Protein AF-A0A4Q3VK90-F1 (afdb_monomer_lite)

Structure (mmCIF, N/CA/C/O backbone):
data_AF-A0A4Q3VK90-F1
#
_entry.id   AF-A0A4Q3VK90-F1
#
loop_
_atom_site.group_PDB
_atom_site.id
_atom_site.type_symbol
_atom_site.label_atom_id
_atom_site.label_alt_id
_atom_site.label_comp_id
_atom_site.label_asym_id
_atom_site.label_entity_id
_atom_site.label_seq_id
_atom_site.pdbx_PDB_ins_code
_atom_site.Cartn_x
_atom_site.Cartn_y
_atom_site.Cartn_z
_atom_site.occupancy
_atom_site.B_iso_or_equiv
_atom_site.auth_seq_id
_atom_site.auth_comp_id
_atom_site.auth_asym_id
_atom_site.auth_atom_id
_atom_site.pdbx_PDB_model_num
ATOM 1 N N . MET A 1 1 ? -41.129 29.687 -14.491 1.00 35.78 1 MET A N 1
ATOM 2 C CA . MET A 1 1 ? -40.497 28.386 -14.793 1.00 35.78 1 MET A CA 1
ATOM 3 C C . MET A 1 1 ? -39.093 28.689 -15.296 1.00 35.78 1 MET A C 1
ATOM 5 O O . MET A 1 1 ? -38.958 29.155 -16.417 1.00 35.78 1 MET A O 1
ATOM 9 N N . CYS A 1 2 ? -38.076 28.584 -14.440 1.00 46.00 2 CYS A N 1
ATOM 10 C CA . CYS A 1 2 ? -36.692 28.877 -14.826 1.00 46.00 2 CYS A CA 1
ATOM 11 C C . CYS A 1 2 ? -36.053 27.590 -15.347 1.00 46.00 2 CYS A C 1
ATOM 13 O O . CYS A 1 2 ? -35.838 26.657 -14.577 1.00 46.00 2 CYS A O 1
ATOM 15 N N . ILE A 1 3 ? -35.801 27.528 -16.653 1.00 50.31 3 ILE A N 1
ATOM 16 C CA . ILE A 1 3 ? -35.094 26.418 -17.294 1.00 50.31 3 ILE A CA 1
ATOM 17 C C . ILE A 1 3 ? -33.610 26.794 -17.309 1.00 50.31 3 ILE A C 1
ATOM 19 O O . ILE A 1 3 ? -33.206 27.698 -18.036 1.00 50.31 3 ILE A O 1
ATOM 23 N N . TYR A 1 4 ? -32.805 26.134 -16.476 1.00 56.88 4 TYR A N 1
ATOM 24 C CA . TYR A 1 4 ? -31.346 26.233 -16.546 1.00 56.88 4 TYR A CA 1
ATOM 25 C C . TYR A 1 4 ? -30.870 25.446 -17.775 1.00 56.88 4 TYR A C 1
ATOM 27 O O . TYR A 1 4 ? -30.855 24.218 -17.763 1.00 56.88 4 TYR A O 1
ATOM 35 N N . GLY A 1 5 ? -30.544 26.168 -18.850 1.00 55.19 5 GLY A N 1
ATOM 36 C CA . GLY A 1 5 ? -30.184 25.619 -20.163 1.00 55.19 5 GLY A CA 1
ATOM 37 C C . GLY A 1 5 ? -28.705 25.284 -20.361 1.00 55.19 5 GLY A C 1
ATOM 38 O O . GLY A 1 5 ? -28.326 24.949 -21.475 1.00 55.19 5 GLY A O 1
ATOM 39 N N . ASP A 1 6 ? -27.876 25.367 -19.317 1.00 53.66 6 ASP A N 1
ATOM 40 C CA . ASP A 1 6 ? -26.431 25.136 -19.433 1.00 53.66 6 ASP A CA 1
ATOM 41 C C . ASP A 1 6 ? -25.886 24.335 -18.241 1.00 53.66 6 ASP A C 1
ATOM 43 O O . ASP A 1 6 ? -25.110 24.795 -17.402 1.00 53.66 6 ASP A O 1
ATOM 47 N N . LEU A 1 7 ? -26.393 23.109 -18.103 1.00 54.81 7 LEU A N 1
ATOM 48 C CA . LEU A 1 7 ? -25.872 22.134 -17.151 1.00 54.81 7 LEU A CA 1
ATOM 49 C C . LEU A 1 7 ? -24.665 21.431 -17.776 1.00 54.81 7 LEU A C 1
ATOM 51 O O . LEU A 1 7 ? -24.780 20.361 -18.374 1.00 54.81 7 LEU A O 1
ATOM 55 N N . HIS A 1 8 ? -23.480 22.009 -17.591 1.00 53.62 8 HIS A N 1
ATOM 56 C CA . HIS A 1 8 ? -22.240 21.267 -17.776 1.00 53.62 8 HIS A CA 1
ATOM 57 C C . HIS A 1 8 ? -22.139 20.180 -16.700 1.00 53.62 8 HIS A C 1
ATOM 59 O O . HIS A 1 8 ? -21.744 20.430 -15.559 1.00 53.62 8 HIS A O 1
ATOM 65 N N . VAL A 1 9 ? -22.482 18.945 -17.067 1.00 53.75 9 VAL A N 1
ATOM 66 C CA . VAL A 1 9 ? -22.206 17.763 -16.244 1.00 53.75 9 VAL A CA 1
ATOM 67 C C . VAL A 1 9 ? -20.704 17.497 -16.302 1.00 53.75 9 VAL A C 1
ATOM 69 O O . VAL A 1 9 ? -20.204 16.738 -17.130 1.00 53.75 9 VAL A O 1
ATOM 72 N N . ILE A 1 10 ? -19.951 18.161 -15.430 1.00 55.28 10 ILE A N 1
ATOM 73 C CA . ILE A 1 10 ? -18.547 17.832 -15.212 1.00 55.28 10 ILE A CA 1
ATOM 74 C C . ILE A 1 10 ? -18.542 16.571 -14.352 1.00 55.28 10 ILE A C 1
ATOM 76 O O . ILE A 1 10 ? -18.948 16.600 -13.191 1.00 55.28 10 ILE A O 1
ATOM 80 N N . HIS A 1 11 ? -18.085 15.451 -14.911 1.00 49.47 11 HIS A N 1
ATOM 81 C CA . HIS A 1 11 ? -17.825 14.243 -14.135 1.00 49.47 11 HIS A CA 1
ATOM 82 C C . HIS A 1 11 ? -16.639 14.536 -13.194 1.00 49.47 11 HIS A C 1
ATOM 84 O O . HIS A 1 11 ? -15.469 14.387 -13.550 1.00 49.47 11 HIS A O 1
ATOM 90 N N . LEU A 1 12 ? -16.946 15.059 -12.003 1.00 54.31 12 LEU A N 1
ATOM 91 C CA . LEU A 1 12 ? -15.966 15.438 -10.978 1.00 54.31 12 LEU A CA 1
ATOM 92 C C . LEU A 1 12 ? -15.228 14.221 -10.409 1.00 54.31 12 LEU A C 1
ATOM 94 O O . LEU A 1 12 ? -14.162 14.371 -9.805 1.00 54.31 12 LEU A O 1
ATOM 98 N N . GLU A 1 13 ? -15.777 13.024 -10.608 1.00 46.69 13 GLU A N 1
ATOM 99 C CA . GLU A 1 13 ? -15.177 11.777 -10.167 1.00 46.69 13 GLU A CA 1
ATOM 100 C C . GLU A 1 13 ? -13.952 11.433 -11.028 1.00 46.69 13 GLU A C 1
ATOM 102 O O . GLU A 1 13 ? -14.025 10.996 -12.169 1.00 46.69 13 GLU A O 1
ATOM 107 N N . GLY A 1 14 ? -12.767 11.695 -10.485 1.00 50.53 14 GLY A N 1
ATOM 108 C CA . GLY A 1 14 ? -11.500 11.262 -11.072 1.00 50.53 14 GLY A CA 1
ATOM 109 C C . GLY A 1 14 ? -10.622 12.393 -11.596 1.00 50.53 14 GLY A C 1
ATOM 110 O O . GLY A 1 14 ? -9.423 12.353 -11.337 1.00 50.53 14 GLY A O 1
ATOM 111 N N . SER A 1 15 ? -11.171 13.434 -12.231 1.00 51.38 15 SER A N 1
ATOM 112 C CA . SER A 1 15 ? -10.352 14.530 -12.794 1.00 51.38 15 SER A CA 1
ATOM 113 C C . SER A 1 15 ? -9.730 15.431 -11.711 1.00 51.38 15 SER A C 1
ATOM 115 O O . SER A 1 15 ? -8.529 15.712 -11.729 1.00 51.38 15 SER A O 1
ATOM 117 N N . SER A 1 16 ? -10.514 15.814 -10.698 1.00 57.66 16 SER A N 1
ATOM 118 C CA . SER A 1 16 ? -10.040 16.611 -9.554 1.00 57.66 16 SER A CA 1
ATOM 119 C C . SER A 1 16 ? -9.096 15.812 -8.643 1.00 57.66 16 SER A C 1
ATOM 121 O O . SER A 1 16 ? -8.049 16.312 -8.230 1.00 57.66 16 SER A O 1
ATOM 123 N N . ALA A 1 17 ? -9.416 14.536 -8.396 1.00 53.50 17 ALA A N 1
ATOM 124 C CA . ALA A 1 17 ? -8.582 13.617 -7.626 1.00 53.50 17 ALA A CA 1
ATOM 125 C C . ALA A 1 17 ? -7.232 13.350 -8.314 1.00 53.50 17 ALA A C 1
ATOM 127 O O . ALA A 1 17 ? -6.200 13.339 -7.650 1.00 53.50 17 ALA A O 1
ATOM 128 N N . ASN A 1 18 ? -7.201 13.188 -9.639 1.00 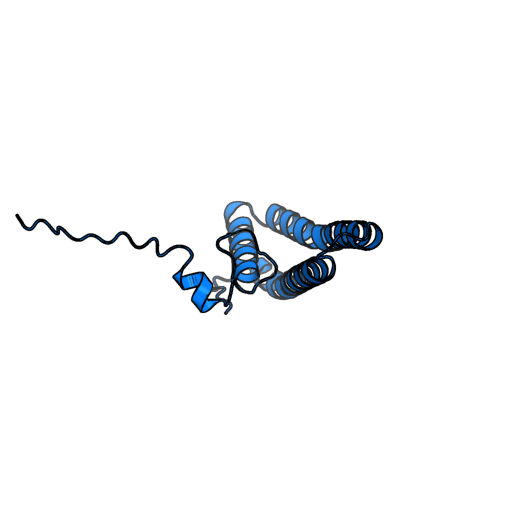55.12 18 ASN A N 1
ATOM 129 C CA . ASN A 1 18 ? -5.949 12.981 -10.370 1.00 55.12 18 ASN A CA 1
ATOM 130 C C . ASN A 1 18 ? -5.005 14.184 -10.257 1.00 55.12 18 ASN A C 1
ATOM 132 O O . ASN A 1 18 ? -3.813 13.983 -10.026 1.00 55.12 18 ASN A O 1
ATOM 136 N N . LYS A 1 19 ? -5.534 15.417 -10.324 1.00 58.75 19 LYS A N 1
ATOM 137 C CA . LYS A 1 19 ? -4.751 16.639 -10.065 1.00 58.75 19 LYS A CA 1
ATOM 138 C C . LYS A 1 19 ? -4.217 16.698 -8.632 1.00 58.75 19 LYS A C 1
ATOM 140 O O . LYS A 1 19 ? -3.053 17.027 -8.444 1.00 58.75 19 LYS A O 1
ATOM 145 N N . ALA A 1 20 ? -5.035 16.358 -7.634 1.00 58.16 20 ALA A N 1
ATOM 146 C CA . ALA A 1 20 ? -4.630 16.409 -6.227 1.00 58.16 20 ALA A CA 1
ATOM 147 C C . ALA A 1 20 ? -3.574 15.348 -5.855 1.00 58.16 20 ALA A C 1
ATOM 149 O O . ALA A 1 20 ? -2.719 15.604 -5.011 1.00 58.16 20 ALA A O 1
ATOM 150 N N . PHE A 1 21 ? -3.618 14.170 -6.488 1.00 54.19 21 PHE A N 1
ATOM 151 C CA . PHE A 1 21 ? -2.715 13.050 -6.195 1.00 54.19 21 PHE A CA 1
ATOM 152 C C . PHE A 1 21 ? -1.560 12.880 -7.196 1.00 54.19 21 PHE A C 1
ATOM 154 O O . PHE A 1 21 ? -0.740 11.981 -7.008 1.00 54.19 21 PHE A O 1
ATOM 161 N N . GLY A 1 22 ? -1.486 13.708 -8.244 1.00 55.78 22 GLY A N 1
ATOM 162 C CA . GLY A 1 22 ? -0.445 13.629 -9.275 1.00 55.78 22 GLY A CA 1
ATOM 163 C C . GLY A 1 22 ? -0.462 12.322 -10.077 1.00 55.78 22 GLY A C 1
ATOM 164 O O . GLY A 1 22 ? 0.598 11.805 -10.413 1.00 55.78 22 GLY A O 1
ATOM 165 N N . SER A 1 23 ? -1.643 11.749 -10.339 1.00 55.31 23 SER A N 1
ATOM 166 C CA . SER A 1 23 ? -1.771 10.502 -11.111 1.00 55.31 23 SER A CA 1
ATOM 167 C C . SER A 1 23 ? -2.072 10.811 -12.580 1.00 55.31 23 SER A C 1
ATOM 169 O O . SER A 1 23 ? -3.102 11.412 -12.889 1.00 55.31 23 SER A O 1
ATOM 171 N N . GLU A 1 24 ? -1.191 10.383 -13.489 1.00 53.03 24 GLU A N 1
ATOM 172 C CA . GLU A 1 24 ? -1.350 10.560 -14.946 1.00 53.03 24 GLU A CA 1
ATOM 173 C C . GLU A 1 24 ? -2.421 9.629 -15.558 1.00 53.03 24 GLU A C 1
ATOM 175 O O . GLU A 1 24 ? -2.802 9.780 -16.719 1.00 53.03 24 GLU A O 1
ATOM 180 N N . GLY A 1 25 ? -2.943 8.661 -14.795 1.00 48.81 25 GLY A N 1
ATOM 181 C CA . GLY A 1 25 ? -3.867 7.642 -15.293 1.00 48.81 25 GLY A CA 1
ATOM 182 C C . GLY A 1 25 ? -5.351 7.990 -15.125 1.00 48.81 25 GLY A C 1
ATOM 183 O O . GLY A 1 25 ? -5.807 8.355 -14.044 1.00 48.81 25 GLY A O 1
ATOM 184 N N . LYS A 1 26 ? -6.160 7.762 -16.171 1.00 43.00 26 LYS A N 1
ATOM 185 C CA . LYS A 1 26 ? -7.641 7.775 -16.096 1.00 43.00 26 LYS A CA 1
ATOM 186 C C . LYS A 1 26 ? -8.235 6.552 -15.366 1.00 43.00 26 LYS A C 1
ATOM 188 O O . LYS A 1 26 ? -9.446 6.466 -15.207 1.00 43.00 26 LYS A O 1
ATOM 193 N N . GLY A 1 27 ? -7.406 5.598 -14.939 1.00 41.94 27 GLY A N 1
ATOM 194 C CA . GLY A 1 27 ? -7.844 4.327 -14.363 1.00 41.94 27 GLY A CA 1
ATOM 195 C C . GLY A 1 27 ? -7.882 4.315 -12.834 1.00 41.94 27 GLY A C 1
ATOM 196 O O . GLY A 1 27 ? -6.955 4.767 -12.167 1.00 41.94 27 GLY A O 1
ATOM 197 N N . TYR A 1 28 ? -8.924 3.697 -12.278 1.00 44.88 28 TYR A N 1
ATOM 198 C CA . TYR A 1 28 ? -9.064 3.368 -10.852 1.00 44.88 28 TYR A CA 1
ATOM 199 C C . TYR A 1 28 ? -8.137 2.222 -10.382 1.00 44.88 28 TYR A C 1
ATOM 201 O O . TYR A 1 28 ? -8.195 1.827 -9.223 1.00 44.88 28 TYR A O 1
ATOM 209 N N . ALA A 1 29 ? -7.279 1.692 -11.262 1.00 52.53 29 ALA A N 1
ATOM 210 C CA . ALA A 1 29 ? -6.496 0.472 -11.044 1.00 52.53 29 ALA A CA 1
ATOM 211 C C . ALA A 1 29 ? -5.003 0.704 -10.725 1.00 52.53 29 ALA A C 1
ATOM 213 O O . ALA A 1 29 ? -4.243 -0.257 -10.626 1.00 52.53 29 ALA A O 1
ATOM 214 N N . ASN A 1 30 ? -4.552 1.955 -10.563 1.00 69.19 30 ASN A N 1
ATOM 215 C CA . ASN A 1 30 ? -3.158 2.239 -10.205 1.00 69.19 30 ASN A CA 1
ATOM 216 C C . ASN A 1 30 ? -2.973 2.253 -8.682 1.00 69.19 30 ASN A C 1
ATOM 218 O O . ASN A 1 30 ? -3.120 3.284 -8.026 1.00 69.19 30 ASN A O 1
ATOM 222 N N . PHE A 1 31 ? -2.609 1.102 -8.115 1.00 77.31 31 PHE A N 1
ATOM 223 C CA . PHE A 1 31 ? -2.295 0.965 -6.686 1.00 77.31 31 PHE A CA 1
ATOM 224 C C . PHE A 1 31 ? -0.880 1.433 -6.307 1.00 77.31 31 PHE A C 1
ATOM 226 O O . PHE A 1 31 ? -0.546 1.498 -5.126 1.00 77.31 31 PHE A O 1
ATOM 233 N N . ALA A 1 32 ? -0.051 1.782 -7.293 1.00 81.56 32 ALA A N 1
ATOM 234 C CA . ALA A 1 32 ? 1.317 2.252 -7.081 1.00 81.56 32 ALA A CA 1
ATOM 235 C C . ALA A 1 32 ? 1.407 3.740 -6.692 1.00 81.56 32 ALA A C 1
ATOM 237 O O . ALA A 1 32 ? 2.366 4.149 -6.041 1.00 81.56 32 ALA A O 1
ATOM 238 N N . ASP A 1 33 ? 0.395 4.538 -7.037 1.00 82.75 33 ASP A N 1
ATOM 239 C CA . ASP A 1 33 ? 0.372 5.980 -6.776 1.00 82.75 33 ASP A CA 1
ATOM 240 C C . ASP A 1 33 ? -0.249 6.294 -5.402 1.00 82.75 33 ASP A C 1
ATOM 242 O O . ASP A 1 33 ? -0.918 5.458 -4.790 1.00 82.75 33 ASP A O 1
ATOM 246 N N . LYS A 1 34 ? -0.112 7.539 -4.925 1.00 81.12 34 LYS A N 1
ATOM 247 C CA . LYS A 1 34 ? -0.715 7.994 -3.653 1.00 81.12 34 LYS A CA 1
ATOM 248 C C . LYS A 1 34 ? -2.237 7.810 -3.606 1.00 81.12 34 LYS A C 1
ATOM 250 O O . LYS A 1 34 ? -2.793 7.432 -2.576 1.00 81.12 34 LYS A O 1
ATOM 255 N N . LYS A 1 35 ? -2.907 8.016 -4.745 1.00 80.31 35 LYS A N 1
ATOM 256 C CA . LYS A 1 35 ? -4.339 7.728 -4.919 1.00 80.31 35 LYS A CA 1
ATOM 257 C C . LYS A 1 35 ? -4.637 6.246 -4.681 1.00 80.31 35 LYS A C 1
ATOM 259 O O . LYS A 1 35 ? -5.585 5.912 -3.977 1.00 80.31 35 LYS A O 1
ATOM 264 N N . GLY A 1 36 ? -3.795 5.374 -5.231 1.00 83.19 36 GLY A N 1
ATOM 265 C CA . GLY A 1 36 ? -3.852 3.931 -5.035 1.00 83.19 36 GLY A CA 1
ATOM 266 C C . GLY A 1 36 ? -3.795 3.546 -3.563 1.00 83.19 36 GLY A C 1
ATOM 267 O O . GLY A 1 36 ? -4.654 2.806 -3.088 1.00 83.19 36 GLY A O 1
ATOM 268 N N . PHE A 1 37 ? -2.860 4.138 -2.819 1.00 88.56 37 PHE A N 1
ATOM 269 C CA . PHE A 1 37 ? -2.766 3.949 -1.372 1.00 88.56 37 PHE A CA 1
ATOM 270 C C . PHE A 1 37 ? -4.061 4.334 -0.635 1.00 88.56 37 PHE A C 1
ATOM 272 O O . PHE A 1 37 ? -4.559 3.559 0.184 1.00 88.56 37 PHE A O 1
ATOM 279 N N . GLN A 1 38 ? -4.648 5.495 -0.949 1.00 87.56 38 GLN A N 1
ATOM 280 C CA . GLN A 1 38 ? -5.903 5.939 -0.330 1.00 87.56 38 GLN A CA 1
ATOM 281 C C . GLN A 1 38 ? -7.067 4.980 -0.630 1.00 87.56 38 GLN A C 1
ATOM 283 O O . GLN A 1 38 ? -7.882 4.712 0.260 1.00 87.56 38 GLN A O 1
ATOM 288 N N . ILE A 1 39 ? -7.141 4.442 -1.854 1.00 86.75 39 ILE A N 1
ATOM 289 C CA . ILE A 1 39 ? -8.149 3.445 -2.246 1.00 86.75 39 ILE A CA 1
ATOM 290 C C . ILE A 1 39 ? -7.955 2.150 -1.447 1.00 86.75 39 ILE A C 1
ATOM 292 O O . ILE A 1 39 ? -8.922 1.654 -0.868 1.00 86.75 39 ILE A O 1
ATOM 296 N N . MET A 1 40 ? -6.722 1.638 -1.345 1.00 90.50 40 MET A N 1
ATOM 297 C CA . MET A 1 40 ? -6.410 0.424 -0.572 1.00 90.50 40 MET A CA 1
ATOM 298 C C . MET A 1 40 ? -6.798 0.579 0.901 1.00 90.50 40 MET A C 1
ATOM 300 O O . MET A 1 40 ? -7.478 -0.283 1.464 1.00 90.50 40 MET A O 1
ATOM 304 N N . LEU A 1 41 ? -6.412 1.702 1.515 1.00 90.19 41 LEU A N 1
ATOM 305 C CA . LEU A 1 41 ? -6.707 2.006 2.914 1.00 90.19 41 LEU A CA 1
ATOM 306 C C . LEU A 1 41 ? -8.215 2.107 3.166 1.00 90.19 41 LEU A C 1
ATOM 308 O O . LEU A 1 41 ? -8.740 1.463 4.076 1.00 90.19 41 LEU A O 1
ATOM 312 N N . SER A 1 42 ? -8.923 2.873 2.331 1.00 88.38 42 SER A N 1
ATOM 313 C CA . SER A 1 42 ? -10.377 3.057 2.444 1.00 88.38 42 SER A CA 1
ATOM 314 C C . SER A 1 42 ? -11.130 1.742 2.220 1.00 88.38 42 SER A C 1
ATOM 316 O O . SER A 1 42 ? -12.090 1.448 2.934 1.00 88.38 42 SER A O 1
ATOM 318 N N . GLY A 1 43 ? -10.664 0.923 1.272 1.00 88.81 43 GLY A N 1
ATOM 319 C CA . GLY A 1 43 ? -11.205 -0.403 0.991 1.00 88.81 43 GLY A CA 1
ATOM 320 C C . GLY A 1 43 ? -11.061 -1.359 2.175 1.00 88.81 43 GLY A C 1
ATOM 321 O O . GLY A 1 43 ? -12.055 -1.939 2.607 1.00 88.81 43 GLY A O 1
ATOM 322 N N . LEU A 1 44 ? -9.865 -1.473 2.764 1.00 91.06 44 LEU A N 1
ATOM 323 C CA . LEU A 1 44 ? -9.648 -2.332 3.938 1.00 91.06 44 LEU A CA 1
ATOM 324 C C . LEU A 1 44 ? -10.458 -1.886 5.156 1.00 91.06 44 LEU A C 1
ATOM 326 O O . LEU A 1 44 ? -11.012 -2.725 5.865 1.00 91.06 44 LEU A O 1
ATOM 330 N N . LEU A 1 45 ? -10.574 -0.577 5.382 1.00 90.19 45 LEU A N 1
ATOM 331 C CA . LEU A 1 45 ? -11.436 -0.025 6.429 1.00 90.19 45 LEU A CA 1
ATOM 332 C C . LEU A 1 45 ? -12.899 -0.404 6.217 1.00 90.19 45 LEU A C 1
ATOM 334 O O . LEU A 1 45 ? -13.582 -0.805 7.161 1.00 90.19 45 LEU A O 1
ATOM 338 N N . ARG A 1 46 ? -13.382 -0.282 4.978 1.00 89.50 46 ARG A N 1
ATOM 339 C CA . ARG A 1 46 ? -14.745 -0.670 4.615 1.00 89.50 46 ARG A CA 1
ATOM 340 C C . ARG A 1 46 ? -14.967 -2.157 4.865 1.00 89.50 46 ARG A C 1
ATOM 342 O O . ARG A 1 46 ? -15.937 -2.508 5.528 1.00 89.50 46 ARG A O 1
ATOM 349 N N . ILE A 1 47 ? -14.044 -3.006 4.413 1.00 91.50 47 ILE A N 1
ATOM 350 C CA . ILE A 1 47 ? -14.113 -4.458 4.602 1.00 91.50 47 ILE A CA 1
ATOM 351 C C . ILE A 1 47 ? -14.135 -4.807 6.090 1.00 91.50 47 ILE A C 1
ATOM 353 O O . ILE A 1 47 ? -14.992 -5.574 6.523 1.00 91.50 47 ILE A O 1
ATOM 357 N N . ARG A 1 48 ? -13.266 -4.184 6.896 1.00 90.31 48 ARG A N 1
ATOM 358 C CA . ARG A 1 48 ? -13.229 -4.396 8.348 1.00 90.31 48 ARG A CA 1
ATOM 359 C C . ARG A 1 48 ? -14.560 -4.065 9.026 1.00 90.31 48 ARG A C 1
ATOM 361 O O . ARG A 1 48 ? -14.932 -4.759 9.976 1.00 90.31 48 ARG A O 1
ATOM 368 N N . LYS A 1 49 ? -15.240 -3.006 8.572 1.00 87.88 49 LYS A N 1
ATOM 369 C CA . LYS A 1 49 ? -16.527 -2.544 9.115 1.00 87.88 49 LYS A CA 1
ATOM 370 C C . LYS A 1 49 ? -17.713 -3.382 8.633 1.00 87.88 49 LYS A C 1
ATOM 372 O O . LYS A 1 49 ? -18.600 -3.650 9.429 1.00 87.88 49 LYS A O 1
ATOM 377 N N . GLN A 1 50 ? -17.732 -3.778 7.360 1.00 91.06 50 GLN A N 1
ATOM 378 C CA . GLN A 1 50 ? -18.852 -4.508 6.750 1.00 91.06 50 GLN A CA 1
ATOM 3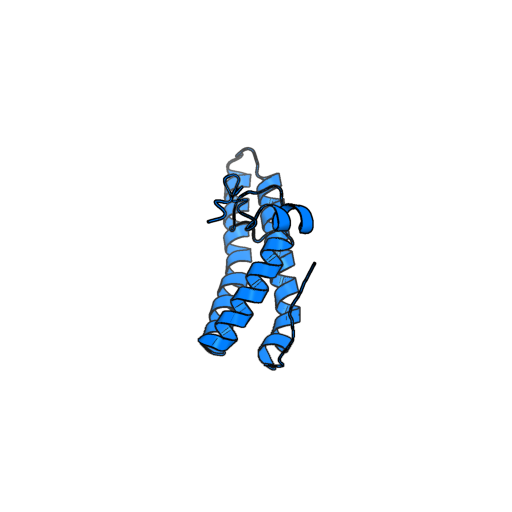79 C C . GLN A 1 50 ? -18.793 -6.017 7.005 1.00 91.06 50 GLN A C 1
ATOM 381 O O . GLN A 1 50 ? -19.815 -6.627 7.295 1.00 91.06 50 GLN A O 1
ATOM 386 N N . TYR A 1 51 ? -17.604 -6.611 6.903 1.00 91.38 51 TYR A N 1
ATOM 387 C CA . TYR A 1 51 ? -17.410 -8.065 6.898 1.00 91.38 51 TYR A CA 1
ATOM 388 C C . TYR A 1 51 ? -16.582 -8.569 8.090 1.00 91.38 51 TYR A C 1
ATOM 390 O O . TYR A 1 51 ? -16.362 -9.767 8.246 1.00 91.38 51 TYR A O 1
ATOM 398 N N . GLY A 1 52 ? -16.119 -7.667 8.958 1.00 90.25 52 GLY A N 1
ATOM 399 C CA . GLY A 1 52 ? -15.386 -8.021 10.169 1.00 90.25 52 GLY A CA 1
ATOM 400 C C . GLY A 1 52 ? -13.889 -8.253 9.955 1.00 90.25 52 GLY A C 1
ATOM 401 O O . GLY A 1 52 ? -13.297 -7.908 8.932 1.00 90.25 52 GLY A O 1
ATOM 402 N N . ILE A 1 53 ? -13.241 -8.789 10.989 1.00 91.56 53 ILE A N 1
ATOM 403 C CA . ILE A 1 53 ? -11.778 -8.877 11.060 1.00 91.56 53 ILE A CA 1
ATOM 404 C C . ILE A 1 53 ? -11.176 -9.981 10.186 1.00 91.56 53 ILE A C 1
ATOM 406 O O . ILE A 1 53 ? -10.121 -9.763 9.598 1.00 91.56 53 ILE A O 1
ATOM 410 N N . GLY A 1 54 ? -11.847 -11.130 10.054 1.00 93.00 54 GLY A N 1
ATOM 411 C CA . GLY A 1 54 ? -11.350 -12.245 9.241 1.00 93.00 54 GLY A CA 1
ATOM 412 C C . GLY A 1 54 ? -11.176 -11.839 7.778 1.00 93.00 54 GLY A C 1
ATOM 413 O O . GLY A 1 54 ? -10.106 -12.014 7.202 1.00 93.00 54 GLY A O 1
ATOM 414 N N . TRP A 1 55 ? -12.187 -11.177 7.210 1.00 93.38 55 TRP A N 1
ATOM 415 C CA . TRP A 1 55 ? -12.131 -10.657 5.844 1.00 93.38 55 TRP A CA 1
ATOM 416 C C . TRP A 1 55 ? -11.087 -9.560 5.653 1.00 93.38 55 TRP A C 1
ATOM 418 O O . TRP A 1 55 ? -10.448 -9.502 4.602 1.00 93.38 55 TRP A O 1
ATOM 428 N N . PHE A 1 56 ? -10.884 -8.712 6.662 1.00 92.62 56 PHE A N 1
ATOM 429 C CA . PHE A 1 56 ? -9.806 -7.727 6.654 1.00 92.62 56 PHE A CA 1
ATOM 430 C C . PHE A 1 56 ? -8.426 -8.399 6.583 1.00 92.62 56 PHE A C 1
ATOM 432 O O . PHE A 1 56 ? -7.615 -8.024 5.736 1.00 92.62 56 PHE A O 1
ATOM 439 N N . LEU A 1 57 ? -8.178 -9.416 7.417 1.00 93.56 57 LEU A N 1
ATOM 440 C CA . LEU A 1 57 ? -6.918 -10.167 7.424 1.00 93.56 57 LEU A CA 1
ATOM 441 C C . LEU A 1 57 ? -6.686 -10.902 6.102 1.00 93.56 57 LEU A C 1
ATOM 443 O O . LEU A 1 57 ? -5.586 -10.837 5.557 1.00 93.56 57 LEU A O 1
ATOM 447 N N . PHE A 1 58 ? -7.728 -11.527 5.551 1.00 95.19 58 PHE A N 1
ATOM 448 C CA . PHE A 1 58 ? -7.666 -12.188 4.250 1.00 95.19 58 PHE A CA 1
ATOM 449 C C . PHE A 1 58 ? -7.252 -11.214 3.137 1.00 95.19 58 PHE A C 1
ATOM 451 O O . PHE A 1 58 ? -6.265 -11.452 2.445 1.00 95.19 58 PHE A O 1
ATOM 458 N N . HIS A 1 59 ? -7.918 -10.064 3.009 1.00 94.00 59 HIS A N 1
ATOM 459 C CA . HIS A 1 59 ? -7.566 -9.084 1.974 1.00 94.00 59 HIS A CA 1
ATOM 460 C C . HIS A 1 59 ? -6.176 -8.475 2.183 1.00 94.00 59 HIS A C 1
ATOM 462 O O . HIS A 1 59 ? -5.455 -8.243 1.215 1.00 94.00 59 HIS A O 1
ATOM 468 N N . LEU A 1 60 ? -5.768 -8.245 3.434 1.00 93.44 60 LEU A N 1
ATOM 469 C CA . LEU A 1 60 ? -4.415 -7.782 3.726 1.00 93.44 60 LEU A CA 1
ATOM 470 C C . LEU A 1 60 ? -3.361 -8.822 3.320 1.00 93.44 60 LEU A C 1
ATOM 472 O O . LEU A 1 60 ? -2.358 -8.457 2.709 1.00 93.44 60 LEU A O 1
ATOM 476 N N . SER A 1 61 ? -3.599 -10.106 3.605 1.00 93.38 61 SER A N 1
ATOM 477 C CA . SER A 1 61 ? -2.709 -11.185 3.162 1.00 93.38 61 SER A CA 1
ATOM 478 C C . SER A 1 61 ? -2.646 -11.291 1.639 1.00 93.38 61 SER A C 1
ATOM 480 O O . SER A 1 61 ? -1.557 -11.455 1.099 1.00 93.38 61 SER A O 1
ATOM 482 N N . ALA A 1 62 ? -3.768 -11.095 0.939 1.00 94.38 62 ALA A N 1
ATOM 483 C CA . ALA A 1 62 ? -3.791 -11.057 -0.518 1.00 94.38 62 ALA A CA 1
ATOM 484 C C . ALA A 1 62 ? -2.934 -9.900 -1.054 1.00 94.38 62 ALA A C 1
ATOM 486 O O . ALA A 1 62 ? -2.112 -10.115 -1.941 1.00 94.38 62 ALA A O 1
ATOM 487 N N . TYR A 1 63 ? -3.037 -8.697 -0.472 1.00 92.31 63 TYR A N 1
ATOM 488 C CA . TYR A 1 63 ? -2.181 -7.575 -0.871 1.00 92.31 63 TYR A CA 1
ATOM 489 C C . TYR A 1 63 ? -0.689 -7.862 -0.669 1.00 92.31 63 TYR A C 1
ATOM 491 O O . TYR A 1 63 ? 0.110 -7.513 -1.542 1.00 92.31 63 TYR A O 1
ATOM 499 N N . LEU A 1 64 ? -0.322 -8.511 0.442 1.00 93.38 64 LEU A N 1
ATOM 500 C CA . LEU A 1 64 ? 1.056 -8.926 0.717 1.00 93.38 64 LEU A CA 1
ATOM 501 C C . LEU A 1 64 ? 1.534 -10.008 -0.253 1.00 93.38 64 LEU A C 1
ATOM 503 O O . LEU A 1 64 ? 2.654 -9.915 -0.746 1.00 93.38 64 LEU A O 1
ATOM 507 N N . PHE A 1 65 ? 0.693 -10.994 -0.570 1.00 94.00 65 PHE A N 1
ATOM 508 C CA . PHE A 1 65 ? 1.012 -12.072 -1.509 1.00 94.00 65 PHE A CA 1
ATOM 509 C C . PHE A 1 65 ? 1.176 -11.575 -2.953 1.00 94.00 65 PHE A C 1
ATOM 511 O O . PHE A 1 65 ? 1.992 -12.100 -3.712 1.00 94.00 65 PHE A O 1
ATOM 518 N N . THR A 1 66 ? 0.471 -10.507 -3.327 1.00 92.06 66 THR A N 1
ATOM 519 C CA . THR A 1 66 ? 0.649 -9.863 -4.634 1.00 92.06 66 THR A CA 1
ATOM 520 C C . THR A 1 66 ? 2.062 -9.305 -4.820 1.00 92.06 66 THR A C 1
ATOM 522 O O . THR A 1 66 ? 2.525 -9.247 -5.953 1.00 92.06 66 THR A O 1
ATOM 525 N N . ILE A 1 67 ? 2.788 -8.935 -3.755 1.00 91.75 67 ILE A N 1
ATOM 526 C CA . ILE A 1 67 ? 4.162 -8.409 -3.871 1.00 91.75 67 ILE A CA 1
ATOM 527 C C . ILE A 1 67 ? 5.104 -9.423 -4.549 1.00 91.75 67 ILE A C 1
ATOM 529 O O . ILE A 1 67 ? 5.656 -9.083 -5.601 1.00 91.75 67 ILE A O 1
ATOM 533 N N . PRO A 1 68 ? 5.306 -10.647 -4.016 1.00 92.75 68 PRO A N 1
ATOM 534 C CA . PRO A 1 68 ? 6.169 -11.635 -4.657 1.00 92.75 68 PRO A CA 1
ATOM 535 C C . PRO A 1 68 ? 5.592 -12.144 -5.983 1.00 92.75 68 PRO A C 1
ATOM 537 O O . PRO A 1 68 ? 6.353 -12.346 -6.927 1.00 92.75 68 PRO A O 1
ATOM 540 N N . ALA A 1 69 ? 4.268 -12.297 -6.099 1.00 91.81 69 ALA A N 1
ATOM 541 C CA . ALA A 1 69 ? 3.646 -12.732 -7.350 1.00 91.81 69 ALA A CA 1
ATOM 542 C C . ALA A 1 69 ? 3.883 -11.724 -8.490 1.00 91.81 69 ALA A C 1
ATOM 544 O O . 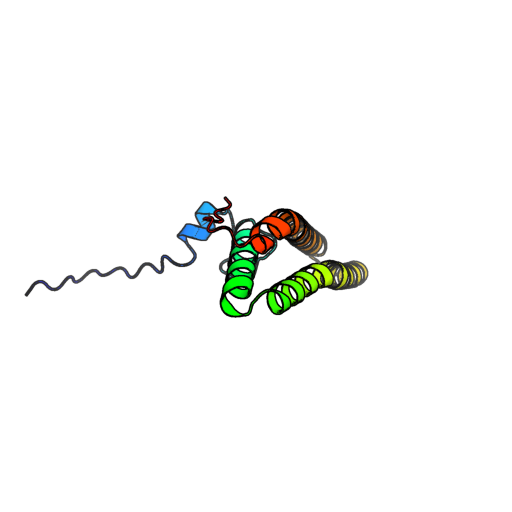ALA A 1 69 ? 4.257 -12.103 -9.599 1.00 91.81 69 ALA A O 1
ATOM 545 N N . PHE A 1 70 ? 3.733 -10.427 -8.212 1.00 90.25 70 PHE A N 1
ATOM 546 C CA . PHE A 1 70 ? 4.003 -9.375 -9.187 1.00 90.25 70 PHE A CA 1
ATOM 547 C C . PHE A 1 70 ? 5.509 -9.271 -9.476 1.00 90.25 70 PHE A C 1
ATOM 549 O O . PHE A 1 70 ? 5.888 -9.166 -10.640 1.00 90.25 70 PHE A O 1
ATOM 556 N N . ALA A 1 71 ? 6.380 -9.409 -8.468 1.00 90.56 71 ALA A N 1
ATOM 557 C CA . ALA A 1 71 ? 7.830 -9.455 -8.688 1.00 90.56 71 ALA A CA 1
ATOM 558 C C . ALA A 1 71 ? 8.222 -10.569 -9.673 1.00 90.56 71 ALA A C 1
ATOM 560 O O . ALA A 1 71 ? 8.995 -10.325 -10.596 1.00 90.56 71 ALA A O 1
ATOM 561 N N . LEU A 1 72 ? 7.647 -11.768 -9.521 1.00 91.19 72 LEU A N 1
ATOM 562 C CA . LEU A 1 72 ? 7.889 -12.901 -10.416 1.00 91.19 72 LEU A CA 1
ATOM 563 C C . LEU A 1 72 ? 7.504 -12.569 -11.866 1.00 91.19 72 LEU A C 1
ATOM 565 O O . LEU A 1 72 ? 8.272 -12.837 -12.786 1.00 91.19 72 LEU A O 1
ATOM 569 N N . ILE A 1 73 ? 6.344 -11.943 -12.074 1.00 88.31 73 ILE A N 1
ATOM 570 C CA . ILE A 1 73 ? 5.875 -11.551 -13.412 1.00 88.31 73 ILE A CA 1
ATOM 571 C C . ILE A 1 73 ? 6.816 -10.517 -14.045 1.00 88.31 73 ILE A C 1
ATOM 573 O O . ILE A 1 73 ? 7.186 -10.664 -15.212 1.00 88.31 73 ILE A O 1
ATOM 577 N N . VAL A 1 74 ? 7.237 -9.502 -13.284 1.00 87.50 74 VAL A N 1
ATOM 578 C CA . VAL A 1 74 ? 8.169 -8.474 -13.777 1.00 87.50 74 VAL A CA 1
ATOM 579 C C . VAL A 1 74 ? 9.541 -9.083 -14.088 1.00 87.50 74 VAL A C 1
ATOM 581 O O . VAL A 1 74 ? 10.146 -8.750 -15.110 1.00 87.50 74 VAL A O 1
ATOM 584 N N . LEU A 1 75 ? 10.017 -10.026 -13.268 1.00 88.69 75 LEU A N 1
ATOM 585 C CA . LEU A 1 75 ? 11.257 -10.770 -13.517 1.00 88.69 75 LEU A CA 1
ATOM 586 C C . LEU A 1 75 ? 11.184 -11.562 -14.827 1.00 88.69 75 LEU A C 1
ATOM 588 O O . LEU A 1 75 ? 12.062 -11.414 -15.676 1.00 88.69 75 LEU A O 1
ATOM 592 N N . LEU A 1 76 ? 10.117 -12.339 -15.036 1.00 87.50 76 LEU A N 1
ATOM 593 C CA . LEU A 1 76 ? 9.913 -13.113 -16.266 1.00 87.50 76 LEU A CA 1
ATOM 594 C C . LEU A 1 76 ? 9.856 -12.217 -17.515 1.00 87.50 76 LEU A C 1
ATOM 596 O O . LEU A 1 76 ? 10.448 -12.550 -18.545 1.00 87.50 76 LEU A O 1
ATOM 600 N N . ARG A 1 77 ? 9.199 -11.054 -17.426 1.00 84.00 77 ARG A N 1
ATOM 601 C CA . ARG A 1 77 ? 9.150 -10.068 -18.523 1.00 84.00 77 ARG A CA 1
ATOM 602 C C . ARG A 1 77 ? 10.502 -9.421 -18.803 1.00 84.00 77 ARG A C 1
ATOM 604 O O . ARG A 1 77 ? 10.845 -9.223 -19.968 1.00 84.00 77 ARG A O 1
ATOM 611 N N . THR A 1 78 ? 11.274 -9.142 -17.754 1.00 83.75 78 THR A N 1
ATOM 612 C CA . THR A 1 78 ? 12.638 -8.605 -17.870 1.00 83.75 78 THR A CA 1
ATOM 613 C C . THR A 1 78 ? 13.549 -9.595 -18.599 1.00 83.75 78 THR A C 1
ATOM 615 O O . THR A 1 78 ? 14.268 -9.203 -19.514 1.00 83.75 78 THR A O 1
ATOM 618 N N . ILE A 1 79 ? 13.469 -10.885 -18.253 1.00 84.25 79 ILE A N 1
ATOM 619 C CA . ILE A 1 79 ? 14.237 -11.960 -18.907 1.00 84.25 79 ILE A CA 1
ATOM 620 C C . ILE A 1 79 ? 13.804 -12.145 -20.370 1.00 84.25 79 ILE A C 1
ATOM 622 O O . ILE A 1 79 ? 14.631 -12.420 -21.232 1.00 84.25 79 ILE A O 1
ATOM 626 N N . SER A 1 80 ? 12.522 -11.934 -20.674 1.00 84.31 80 SER A N 1
ATOM 627 C CA . SER A 1 80 ? 11.972 -12.036 -22.034 1.00 84.31 80 SER A CA 1
ATOM 628 C C . SER A 1 80 ? 12.296 -10.825 -22.933 1.00 84.31 80 SER A C 1
ATOM 630 O O . SER A 1 80 ? 11.694 -10.691 -23.997 1.00 84.31 80 SER A O 1
ATOM 632 N N . PHE A 1 81 ? 13.199 -9.924 -22.508 1.00 72.12 81 PHE A N 1
ATOM 633 C CA . PHE A 1 81 ? 13.637 -8.710 -23.223 1.00 72.12 81 PHE A CA 1
ATOM 634 C C . PHE A 1 81 ? 12.498 -7.815 -23.743 1.00 72.12 81 PHE A C 1
ATOM 636 O O . PHE A 1 81 ? 12.634 -7.114 -24.748 1.00 72.12 81 PHE A O 1
ATOM 643 N N . GLN A 1 82 ? 11.360 -7.800 -23.048 1.00 72.75 82 GLN A N 1
ATOM 644 C CA . GLN A 1 82 ? 10.242 -6.943 -23.429 1.00 72.75 82 GLN A CA 1
ATOM 645 C C . GLN A 1 82 ? 10.539 -5.476 -23.092 1.00 72.75 82 GLN A C 1
ATOM 647 O O . GLN A 1 82 ? 11.005 -5.142 -21.998 1.00 72.75 82 GLN A O 1
ATOM 652 N N . GLN A 1 83 ? 10.240 -4.575 -24.030 1.00 71.06 83 GLN A N 1
ATOM 653 C CA . GLN A 1 83 ? 10.373 -3.139 -23.794 1.00 71.06 83 GLN A CA 1
ATOM 654 C C . GLN A 1 83 ? 9.393 -2.691 -22.697 1.00 71.06 83 GLN A C 1
ATOM 656 O O . GLN A 1 83 ? 8.218 -3.045 -22.724 1.00 71.06 83 GLN A O 1
ATOM 661 N N . GLY A 1 84 ? 9.876 -1.901 -21.731 1.00 75.00 84 GLY A N 1
ATOM 662 C CA . GLY A 1 84 ? 9.056 -1.361 -20.636 1.00 75.00 84 GLY A CA 1
ATOM 663 C C . GLY A 1 84 ? 9.293 -1.971 -19.249 1.00 75.00 84 GLY A C 1
ATOM 664 O O . GLY A 1 84 ? 8.680 -1.501 -18.291 1.00 75.00 84 GLY A O 1
ATOM 665 N N . ALA A 1 85 ? 10.221 -2.925 -19.097 1.00 77.00 85 ALA A N 1
ATOM 666 C CA . ALA A 1 85 ? 10.535 -3.563 -17.810 1.00 77.00 85 ALA A CA 1
ATOM 667 C C . ALA A 1 85 ? 10.831 -2.558 -16.675 1.00 77.00 85 ALA A C 1
ATOM 669 O O . ALA A 1 85 ? 10.331 -2.707 -15.564 1.00 77.00 85 ALA A O 1
ATOM 670 N N . LEU A 1 86 ? 11.572 -1.475 -16.952 1.00 80.31 86 LEU A N 1
ATOM 671 C CA . LEU A 1 86 ? 11.861 -0.424 -15.961 1.00 80.31 86 LEU A CA 1
ATOM 672 C C . LEU A 1 86 ? 10.596 0.260 -15.417 1.00 80.31 86 LEU A C 1
ATOM 674 O O . LEU A 1 86 ? 10.527 0.598 -14.234 1.00 80.31 86 LEU A O 1
ATOM 678 N N . ARG A 1 87 ? 9.580 0.462 -16.266 1.00 82.38 87 ARG A N 1
ATOM 679 C CA . ARG A 1 87 ? 8.300 1.049 -15.850 1.00 82.38 87 ARG A CA 1
ATOM 680 C C . ARG A 1 87 ? 7.546 0.092 -14.930 1.00 82.38 87 ARG A C 1
ATOM 682 O O . ARG A 1 87 ? 7.024 0.533 -13.911 1.00 82.38 87 ARG A O 1
ATOM 689 N N . GLU A 1 88 ? 7.528 -1.197 -15.256 1.00 84.56 88 GLU A N 1
ATOM 690 C CA . GLU A 1 88 ? 6.875 -2.219 -14.433 1.00 84.56 88 GLU A CA 1
ATOM 691 C C . GLU A 1 88 ? 7.569 -2.399 -13.078 1.00 84.56 88 GLU A C 1
ATOM 693 O O . GLU A 1 88 ? 6.888 -2.457 -12.055 1.00 84.56 88 GLU A O 1
ATOM 6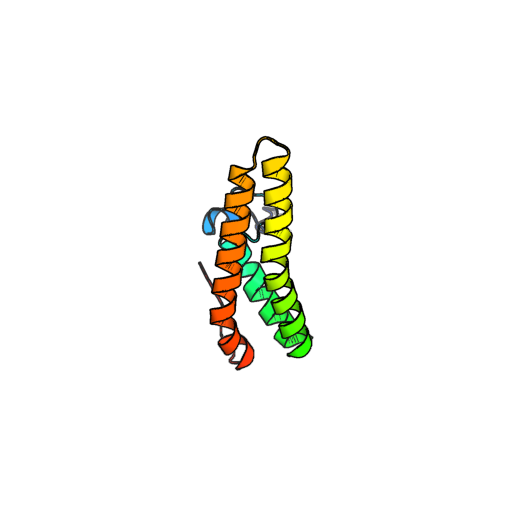98 N N . TRP A 1 89 ? 8.905 -2.368 -13.039 1.00 85.56 89 TRP A N 1
ATOM 699 C CA . TRP A 1 89 ? 9.675 -2.341 -11.789 1.00 85.56 89 TRP A CA 1
ATOM 700 C C . TRP A 1 89 ? 9.316 -1.138 -10.914 1.00 85.56 89 TRP A C 1
ATOM 702 O O . TRP A 1 89 ? 9.133 -1.280 -9.702 1.00 85.56 89 TRP A O 1
ATOM 712 N N . ARG A 1 90 ? 9.152 0.047 -11.516 1.00 86.94 90 ARG A N 1
ATOM 713 C CA . ARG A 1 90 ? 8.710 1.249 -10.795 1.00 86.94 90 ARG A CA 1
ATOM 714 C C . ARG A 1 90 ? 7.294 1.089 -10.236 1.00 86.94 90 ARG A C 1
ATOM 716 O O . ARG A 1 90 ? 7.046 1.480 -9.095 1.00 86.94 90 ARG A O 1
ATOM 723 N N . THR A 1 91 ? 6.377 0.500 -11.003 1.00 87.12 91 THR A N 1
ATOM 724 C CA . THR A 1 91 ? 5.009 0.203 -10.548 1.00 87.12 91 THR A CA 1
ATOM 725 C C . THR A 1 91 ? 5.003 -0.822 -9.414 1.00 87.12 91 THR A C 1
ATOM 727 O O . THR A 1 91 ? 4.324 -0.608 -8.408 1.00 87.12 91 THR A O 1
ATOM 730 N N . TRP A 1 92 ? 5.792 -1.891 -9.529 1.00 89.88 92 TRP A N 1
ATOM 731 C CA . TRP A 1 92 ? 5.964 -2.891 -8.477 1.00 89.88 92 TRP A CA 1
ATOM 732 C C . TRP A 1 92 ? 6.501 -2.266 -7.187 1.00 89.88 92 TRP A C 1
ATOM 734 O O . TRP A 1 92 ? 5.958 -2.511 -6.106 1.00 89.88 92 TR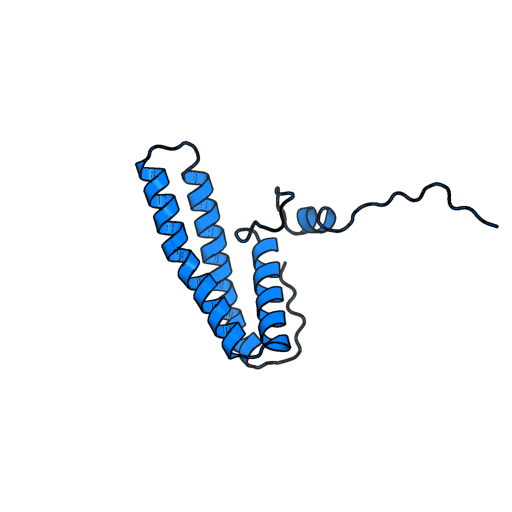P A O 1
ATOM 744 N N . TRP A 1 93 ? 7.517 -1.407 -7.293 1.00 89.12 93 TRP A N 1
ATOM 745 C CA . TRP A 1 93 ? 8.077 -0.703 -6.143 1.00 89.12 93 TRP A CA 1
ATOM 746 C C . TRP A 1 93 ? 7.049 0.217 -5.478 1.00 89.12 93 TRP A C 1
ATOM 748 O O . TRP A 1 93 ? 6.891 0.187 -4.256 1.00 89.12 93 TRP A O 1
ATOM 758 N N . GLY A 1 94 ? 6.298 0.992 -6.269 1.00 88.44 94 GLY A N 1
ATOM 759 C CA . GLY A 1 94 ? 5.232 1.857 -5.757 1.00 88.44 94 GLY A CA 1
ATOM 760 C C . GLY A 1 94 ? 4.141 1.069 -5.028 1.00 88.44 94 GLY A C 1
ATOM 761 O O . GLY A 1 94 ? 3.771 1.413 -3.904 1.00 88.44 94 GLY A O 1
ATOM 762 N N . TYR A 1 95 ? 3.684 -0.041 -5.614 1.00 90.50 95 TYR A N 1
ATOM 763 C CA . TYR A 1 95 ? 2.706 -0.934 -4.988 1.00 90.50 95 TYR A CA 1
ATOM 764 C C . TYR A 1 95 ? 3.228 -1.541 -3.678 1.00 90.50 95 TYR A C 1
ATOM 766 O O . TYR A 1 95 ? 2.531 -1.537 -2.659 1.00 90.50 95 TYR A O 1
ATOM 774 N N . SER A 1 96 ? 4.469 -2.031 -3.684 1.00 91.88 96 SER A N 1
ATOM 775 C CA . SER A 1 96 ? 5.105 -2.649 -2.517 1.00 91.88 96 SER A CA 1
ATOM 776 C C . SER A 1 96 ? 5.269 -1.641 -1.381 1.00 91.88 96 SER A C 1
ATOM 778 O O . SER A 1 96 ? 4.882 -1.917 -0.246 1.00 91.88 96 SER A O 1
ATOM 780 N N . SER A 1 97 ? 5.744 -0.431 -1.691 1.00 91.44 97 SER A N 1
ATOM 781 C CA . SER A 1 97 ? 5.865 0.672 -0.731 1.00 91.44 97 SER A CA 1
ATOM 782 C C . SER A 1 97 ? 4.514 1.049 -0.115 1.00 91.44 97 SER A C 1
ATOM 784 O O . SER A 1 97 ? 4.391 1.157 1.109 1.00 91.44 97 SER A O 1
ATOM 786 N N . ASN A 1 98 ? 3.466 1.165 -0.936 1.00 91.56 98 ASN A N 1
ATOM 787 C CA . ASN A 1 98 ? 2.112 1.454 -0.463 1.00 91.56 98 ASN A CA 1
ATOM 788 C C . ASN A 1 98 ? 1.556 0.334 0.425 1.00 91.56 98 ASN A C 1
ATOM 790 O O . ASN A 1 98 ? 0.974 0.616 1.472 1.00 91.56 98 ASN A O 1
ATOM 794 N N . THR A 1 99 ? 1.783 -0.927 0.056 1.00 91.06 99 THR A N 1
ATOM 795 C CA . THR A 1 99 ? 1.354 -2.092 0.843 1.00 91.06 99 THR A CA 1
ATOM 796 C C . THR A 1 99 ? 2.081 -2.156 2.190 1.00 91.06 99 THR A C 1
ATOM 798 O O . THR A 1 99 ? 1.450 -2.362 3.224 1.00 91.06 99 THR A O 1
ATOM 801 N N . LEU A 1 100 ? 3.388 -1.883 2.230 1.00 90.75 100 LEU A N 1
ATOM 802 C CA . LEU A 1 100 ? 4.144 -1.799 3.485 1.00 90.75 100 LEU A CA 1
ATOM 803 C C . LEU A 1 100 ? 3.701 -0.608 4.344 1.00 90.75 100 LEU A C 1
ATOM 805 O O . LEU A 1 100 ? 3.598 -0.716 5.567 1.00 90.75 100 LEU A O 1
ATOM 809 N N . ARG A 1 101 ? 3.376 0.533 3.725 1.00 90.56 101 ARG A N 1
ATOM 810 C CA . ARG A 1 101 ? 2.795 1.682 4.432 1.00 90.56 101 ARG A CA 1
ATOM 811 C C . ARG A 1 101 ? 1.432 1.336 5.035 1.00 90.56 101 ARG A C 1
ATOM 813 O O . ARG A 1 101 ? 1.132 1.799 6.133 1.00 90.56 101 ARG A O 1
ATOM 820 N N . LEU A 1 102 ? 0.642 0.498 4.364 1.00 89.88 102 LEU A N 1
ATOM 821 C CA . LEU A 1 102 ? -0.659 0.009 4.829 1.00 89.88 102 LEU A CA 1
ATOM 822 C C . LEU A 1 102 ? -0.534 -0.769 6.145 1.00 89.88 102 LEU A C 1
ATOM 824 O O . LEU A 1 102 ? -1.382 -0.619 7.022 1.00 89.88 102 LEU A O 1
ATOM 828 N N . LEU A 1 103 ? 0.556 -1.526 6.325 1.00 88.44 103 LEU A N 1
ATOM 829 C CA . LEU A 1 103 ? 0.830 -2.258 7.567 1.00 88.44 103 LEU A CA 1
ATOM 830 C C . LEU A 1 103 ? 0.952 -1.336 8.782 1.00 88.44 103 LEU A C 1
ATOM 832 O O . LEU A 1 103 ? 0.562 -1.723 9.878 1.00 88.44 103 LEU A O 1
ATOM 836 N N . LYS A 1 104 ? 1.398 -0.084 8.615 1.00 87.94 104 LYS A N 1
ATOM 837 C CA . LYS A 1 104 ? 1.406 0.891 9.723 1.00 87.94 104 LYS A CA 1
ATOM 838 C C . LYS A 1 104 ? -0.008 1.216 10.212 1.00 87.94 104 LYS A C 1
ATOM 840 O O . LYS A 1 104 ? -0.206 1.496 11.390 1.00 87.94 104 LYS A O 1
ATOM 845 N N . TYR A 1 105 ? -0.996 1.141 9.322 1.00 86.12 105 TYR A N 1
ATOM 846 C CA . TYR A 1 105 ? -2.407 1.335 9.652 1.00 86.12 105 TYR A CA 1
ATOM 847 C C . TYR A 1 105 ? -3.089 0.047 10.117 1.00 86.12 105 TYR A C 1
ATOM 849 O O . TYR A 1 105 ? -4.229 0.110 10.566 1.00 86.12 105 TYR A O 1
ATOM 857 N N . PHE A 1 106 ? -2.410 -1.104 10.078 1.00 84.88 106 PHE A N 1
ATOM 858 C CA . PHE A 1 106 ? -2.960 -2.384 10.520 1.00 84.88 106 PHE A CA 1
ATOM 859 C C . PHE A 1 106 ? -3.518 -2.308 11.942 1.00 84.88 106 PHE A C 1
ATOM 861 O O . PHE A 1 106 ? -4.705 -2.549 12.158 1.00 84.88 106 PHE A O 1
ATOM 868 N N . PHE A 1 107 ? -2.679 -1.903 12.899 1.00 81.12 107 PHE A N 1
ATOM 869 C CA . PHE A 1 107 ? -3.060 -1.819 14.309 1.00 81.12 107 PHE A CA 1
ATOM 870 C C . PHE A 1 107 ? -4.123 -0.739 14.562 1.00 81.12 107 PHE A C 1
ATOM 872 O O . PHE A 1 107 ? -5.004 -0.922 15.400 1.00 81.12 107 PHE A O 1
ATOM 879 N N . LEU A 1 108 ? -4.098 0.353 13.790 1.00 83.81 108 LEU A N 1
ATOM 880 C CA . LEU A 1 108 ? -5.109 1.415 13.849 1.00 83.81 108 LEU A CA 1
ATOM 881 C C . LEU A 1 108 ? -6.489 0.915 13.399 1.00 83.81 108 LEU A C 1
ATOM 883 O O . LEU A 1 108 ? -7.482 1.116 14.100 1.00 83.81 108 LEU A O 1
ATOM 887 N N . ILE A 1 109 ? -6.547 0.211 12.265 1.00 82.56 109 ILE A N 1
ATOM 888 C CA . ILE A 1 109 ? -7.777 -0.389 11.729 1.00 82.56 109 ILE A CA 1
ATOM 889 C C . ILE A 1 109 ? -8.286 -1.486 12.672 1.00 82.56 109 ILE A C 1
ATOM 891 O O . ILE A 1 109 ? -9.489 -1.598 12.915 1.00 82.56 109 ILE A O 1
ATOM 895 N N . LEU A 1 110 ? -7.367 -2.271 13.240 1.00 81.38 110 LEU A N 1
ATOM 896 C CA . LEU A 1 110 ? -7.667 -3.332 14.193 1.00 81.38 110 LEU A CA 1
ATOM 897 C C . LEU A 1 110 ? -8.324 -2.795 15.473 1.00 81.38 110 LEU A C 1
ATOM 899 O O . LEU A 1 110 ? -9.303 -3.376 15.941 1.00 81.38 110 LEU A O 1
ATOM 903 N N . SER A 1 111 ? -7.840 -1.658 15.983 1.00 79.12 111 SER A N 1
ATOM 904 C CA . SER A 1 111 ? -8.365 -0.984 17.179 1.00 79.12 111 SER A CA 1
ATOM 905 C C . SER A 1 111 ? -9.786 -0.411 16.998 1.00 79.12 111 SER A C 1
ATOM 907 O O . SER A 1 111 ? -10.401 0.009 17.975 1.00 79.12 111 SER A O 1
ATOM 909 N N . ASN A 1 112 ? -10.333 -0.407 15.772 1.00 71.75 112 ASN A N 1
ATOM 910 C CA . ASN A 1 112 ? -11.694 0.042 15.434 1.00 71.75 112 ASN A CA 1
ATOM 911 C C . ASN A 1 112 ? -12.056 1.451 15.955 1.00 71.75 112 ASN A C 1
ATOM 913 O O . ASN A 1 112 ? -13.223 1.771 16.183 1.00 71.75 112 ASN A O 1
ATOM 917 N N . ARG A 1 113 ? -11.055 2.317 16.144 1.00 70.19 113 ARG A N 1
ATOM 918 C CA . ARG A 1 113 ? -11.273 3.708 16.551 1.00 70.19 113 ARG A CA 1
ATOM 919 C C . ARG A 1 113 ? -11.883 4.490 15.375 1.00 70.19 113 ARG A C 1
ATOM 921 O O . ARG A 1 113 ? -11.376 4.375 14.251 1.00 70.19 113 ARG A O 1
ATOM 928 N N . PRO A 1 114 ? -12.949 5.285 15.586 1.00 63.81 114 PRO A N 1
ATOM 929 C CA . PRO A 1 114 ? -13.526 6.117 14.536 1.00 63.81 114 PRO A CA 1
ATOM 930 C C . PRO A 1 114 ? -12.563 7.265 14.196 1.00 63.81 114 PRO A C 1
ATOM 932 O O . PRO A 1 114 ? -12.563 8.307 14.839 1.00 63.81 114 PRO A O 1
ATOM 935 N N . HIS A 1 115 ? -11.731 7.065 13.174 1.00 64.25 115 HIS A N 1
ATOM 936 C CA . HIS A 1 115 ? -10.857 8.094 12.611 1.00 64.25 115 HIS A CA 1
ATOM 937 C C . HIS A 1 115 ? -11.181 8.344 11.136 1.00 64.25 115 HIS A C 1
ATOM 939 O O . HIS A 1 115 ? -11.554 7.428 10.397 1.00 64.25 115 HIS A O 1
ATOM 945 N N . PHE A 1 116 ? -11.007 9.593 10.697 1.00 59.50 116 PHE A N 1
ATOM 946 C CA . PHE A 1 116 ? -10.968 9.940 9.279 1.00 59.50 116 PHE A CA 1
ATOM 947 C C . PHE A 1 116 ? -9.570 9.6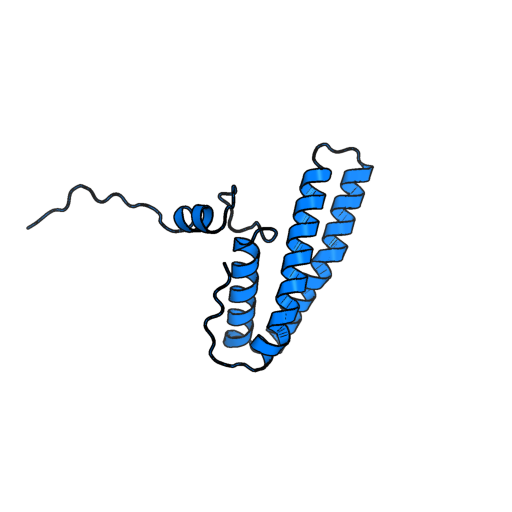32 8.736 1.00 59.50 116 PHE A C 1
ATOM 949 O O . PHE A 1 116 ? -8.615 10.370 8.961 1.00 59.50 116 PHE A O 1
ATOM 956 N N . TYR A 1 117 ? -9.447 8.520 8.017 1.00 64.44 117 TYR A N 1
ATOM 957 C CA . TYR A 1 117 ? -8.196 8.096 7.392 1.00 64.44 117 TYR A CA 1
ATOM 958 C C . TYR A 1 117 ? -8.004 8.831 6.059 1.00 64.44 117 TYR A C 1
ATOM 960 O O . TYR A 1 117 ? -8.258 8.278 4.987 1.00 64.44 117 TYR A O 1
ATOM 968 N N . LYS A 1 118 ? -7.618 10.110 6.121 1.00 65.81 118 LYS A N 1
ATOM 969 C CA . LYS A 1 118 ? -7.285 10.919 4.939 1.00 65.81 118 LYS A CA 1
ATOM 970 C C . LYS A 1 118 ? -5.771 10.977 4.773 1.00 65.81 118 LYS A C 1
ATOM 972 O O . LYS A 1 118 ? -5.075 11.436 5.676 1.00 65.81 118 LYS A O 1
ATOM 977 N N . VAL A 1 119 ? -5.270 10.520 3.630 1.00 67.38 119 VAL A N 1
ATOM 978 C CA . VAL A 1 119 ? -3.838 10.509 3.316 1.00 67.38 119 VAL A CA 1
ATOM 979 C C . VAL A 1 119 ? -3.630 11.218 1.975 1.00 67.38 119 VAL A C 1
ATOM 981 O O . VAL A 1 119 ? -4.323 10.910 1.009 1.00 67.38 119 VAL A O 1
ATOM 984 N N . LEU A 1 120 ? -2.737 12.217 1.954 1.00 56.59 120 LEU A N 1
ATOM 985 C CA . LEU A 1 120 ? -2.402 13.068 0.799 1.00 56.59 120 LEU A CA 1
ATOM 986 C C . LEU A 1 120 ? -1.046 12.685 0.183 1.00 56.59 120 LEU A C 1
ATOM 988 O O . LEU A 1 120 ? -0.143 12.233 0.928 1.00 56.59 120 LEU A O 1
#

Radius of gyration: 18.38 Å; chains: 1; bounding box: 55×42×41 Å

Foldseek 3Di:
DDDPPDPPPDPPPQPVVCVVFVPPDSDPPQLLTQSVLVCLLVVLLVCCVPVNDVSSVVVLVVLVVVLVVLVVVLVVCVVVVDPCSVVSVSSSVSSNVSSVVSVVCVVVSVVVDDDDPDDD

Secondary structure (DSSP, 8-state):
-----------HHHHHHHHHHT---S-TT-TTSHHHHHHHHHHHHHHHHHTHHHHHHHHHHHHHHHHHHHHHHHHHHHHTT-TTHHHHHHHHHHHHHHHHHHHHTHHHHHTT--------

Sequence (120 aa):
MCIYGDLHVIHLEGSSANKAFGSEGKGYANFADKKGFQIMLSGLLRIRKQYGIGWFLFHLSAYLFTIPAFALIVLLRTISFQQGALREWRTWWGYSSNTLRLLKYFFLILSNRPHFYKVL

pLDDT: mean 77.01, std 16.39, range [35.78, 95.19]